Protein AF-A0A6G2DGD5-F1 (afdb_monomer_lite)

InterPro domains:
  IPR023753 FAD/NAD(P)-binding domain [PF07992] (12-74)
  IPR036188 FAD/NAD(P)-binding domain superfamily [G3DSA:3.50.50.60] (1-79)
  IPR036188 FAD/NAD(P)-binding domain superfamily [SSF51905] (4-69)
  IPR050260 FAD-dependent oxidoreductase [PTHR43429] (2-72)

Organism: Streptococcus pneumoniae (NCBI:txid1313)

Structure (mmCIF, N/CA/C/O backbone):
data_AF-A0A6G2DGD5-F1
#
_entry.id   AF-A0A6G2DGD5-F1
#
loop_
_atom_site.group_PDB
_atom_site.id
_atom_site.type_symbol
_atom_site.label_atom_id
_atom_site.label_alt_id
_atom_site.label_comp_id
_atom_site.label_asym_id
_atom_site.label_entity_id
_atom_site.label_seq_id
_atom_site.pdbx_PDB_ins_code
_atom_site.Cartn_x
_atom_site.Cartn_y
_atom_site.Cartn_z
_atom_site.occupancy
_atom_site.B_iso_or_equiv
_atom_site.auth_seq_id
_atom_site.auth_comp_id
_atom_site.auth_asym_id
_atom_site.auth_atom_id
_atom_site.pdbx_PDB_model_num
ATOM 1 N N . ALA A 1 1 ? 9.747 25.016 -9.388 1.00 52.09 1 ALA A N 1
ATOM 2 C CA . ALA A 1 1 ? 9.322 23.631 -9.661 1.00 52.09 1 ALA A CA 1
ATOM 3 C C . ALA A 1 1 ? 8.018 23.398 -8.911 1.00 52.09 1 ALA A C 1
ATOM 5 O O . ALA A 1 1 ? 8.021 22.842 -7.827 1.00 52.09 1 ALA A O 1
ATOM 6 N N . GLU A 1 2 ? 6.915 23.914 -9.440 1.00 56.00 2 GLU A N 1
ATOM 7 C CA . GLU A 1 2 ? 5.582 23.753 -8.853 1.00 56.00 2 GLU A CA 1
ATOM 8 C C . GLU A 1 2 ? 4.704 23.151 -9.951 1.00 56.00 2 GLU A C 1
ATOM 10 O O . GLU A 1 2 ? 4.677 23.691 -11.055 1.00 56.00 2 GLU A O 1
ATOM 15 N N . GLY A 1 3 ? 4.070 21.998 -9.702 1.00 81.81 3 GLY A N 1
ATOM 16 C CA . GLY A 1 3 ? 3.099 21.427 -10.651 1.00 81.81 3 GLY A CA 1
ATOM 17 C C . GLY A 1 3 ? 3.055 19.903 -10.794 1.00 81.81 3 GLY A C 1
ATOM 18 O O . GLY A 1 3 ? 2.122 19.403 -11.409 1.00 81.81 3 GLY A O 1
ATOM 19 N N . LEU A 1 4 ? 4.008 19.147 -10.237 1.00 92.12 4 LEU A N 1
ATOM 20 C CA . LEU A 1 4 ? 3.973 17.674 -10.336 1.00 92.12 4 LEU A CA 1
ATOM 21 C C . LEU A 1 4 ? 3.171 17.001 -9.210 1.00 92.12 4 LEU A C 1
ATOM 23 O O . LEU A 1 4 ? 2.639 15.912 -9.407 1.00 92.12 4 LEU A O 1
ATOM 27 N N . PHE A 1 5 ? 3.056 17.651 -8.049 1.00 91.19 5 PHE A N 1
ATOM 28 C CA . PHE A 1 5 ? 2.321 17.138 -6.891 1.00 91.19 5 PHE A CA 1
ATOM 29 C C . PHE A 1 5 ? 1.086 18.006 -6.632 1.00 91.19 5 PHE A C 1
ATOM 31 O O . PHE A 1 5 ? 1.211 19.200 -6.371 1.00 91.19 5 PHE A O 1
ATOM 38 N N . TYR A 1 6 ? -0.108 17.410 -6.702 1.00 92.06 6 TYR A N 1
ATOM 39 C CA . TYR A 1 6 ? -1.381 18.109 -6.469 1.00 92.06 6 TYR A CA 1
ATOM 40 C C . TYR A 1 6 ? -1.867 18.032 -5.007 1.00 92.06 6 TYR A C 1
ATOM 42 O O . TYR A 1 6 ? -2.765 18.775 -4.613 1.00 92.06 6 TYR A O 1
ATOM 50 N N . SER A 1 7 ? -1.292 17.140 -4.195 1.00 94.12 7 SER A N 1
ATOM 51 C CA . SER A 1 7 ? -1.643 16.917 -2.787 1.00 94.12 7 SER A CA 1
ATOM 52 C C . SER A 1 7 ? -0.410 16.483 -1.991 1.00 94.12 7 SER A C 1
ATOM 54 O O . SER A 1 7 ? 0.598 16.090 -2.575 1.00 94.12 7 SER A O 1
ATOM 56 N N . ASP A 1 8 ? -0.511 16.543 -0.666 1.00 95.31 8 ASP A N 1
ATOM 57 C CA . ASP A 1 8 ? 0.524 16.181 0.308 1.00 95.31 8 ASP A CA 1
ATOM 58 C C . ASP A 1 8 ? -0.111 15.526 1.552 1.00 95.31 8 ASP A C 1
ATOM 60 O O . ASP A 1 8 ? -1.333 15.337 1.610 1.00 95.31 8 ASP A O 1
ATOM 64 N N . LYS A 1 9 ? 0.727 15.128 2.518 1.00 95.62 9 LYS A N 1
ATOM 65 C CA . LYS A 1 9 ? 0.304 14.465 3.757 1.00 95.62 9 LYS A CA 1
ATOM 66 C C . LYS A 1 9 ? -0.583 15.391 4.590 1.00 95.62 9 LYS A C 1
ATOM 68 O O . LYS A 1 9 ? -1.667 14.991 5.007 1.00 95.62 9 LYS A O 1
ATOM 73 N N . GLU A 1 10 ? -0.150 16.630 4.773 1.00 97.12 10 GLU A N 1
ATOM 74 C CA . GLU A 1 10 ? -0.783 17.624 5.633 1.00 97.12 10 GLU A CA 1
ATOM 75 C C . GLU A 1 10 ? -2.206 17.951 5.157 1.00 97.12 10 GLU A C 1
ATOM 77 O O . GLU A 1 10 ? -3.133 18.017 5.964 1.00 97.12 10 GLU A O 1
ATOM 82 N N . LYS A 1 11 ? -2.425 18.084 3.841 1.00 96.38 11 LYS A N 1
ATOM 83 C CA . LYS A 1 11 ? -3.764 18.300 3.262 1.00 96.38 11 LYS A CA 1
ATOM 84 C C . LYS A 1 11 ? -4.709 17.126 3.493 1.00 96.38 11 LYS A C 1
ATOM 86 O O . LYS A 1 11 ? -5.911 17.345 3.659 1.00 96.38 11 LYS A O 1
ATOM 91 N N . LEU A 1 12 ? -4.205 15.893 3.453 1.00 97.62 12 LEU A N 1
ATOM 92 C CA . LEU A 1 12 ? -5.014 14.697 3.701 1.00 97.62 12 LEU A CA 1
ATOM 93 C C . LEU A 1 12 ? -5.357 14.570 5.188 1.00 97.62 12 LEU A C 1
ATOM 95 O O . LEU A 1 12 ? -6.512 14.312 5.528 1.00 97.62 12 LEU A O 1
ATOM 99 N N . GLU A 1 13 ? -4.392 14.834 6.066 1.00 97.94 13 GLU A N 1
ATOM 100 C CA . GLU A 1 13 ? -4.608 14.847 7.515 1.00 97.94 13 GLU A CA 1
ATOM 101 C C . GLU A 1 13 ? -5.584 15.953 7.937 1.00 97.94 13 GLU A C 1
ATOM 103 O O . GLU A 1 13 ? -6.494 15.703 8.725 1.00 97.94 13 GLU A O 1
ATOM 108 N N . ALA A 1 14 ? -5.512 17.136 7.319 1.00 98.06 14 ALA A N 1
ATOM 109 C CA . ALA A 1 14 ? -6.479 18.217 7.527 1.00 98.06 14 ALA A CA 1
ATOM 110 C C . ALA A 1 14 ? -7.916 17.849 7.102 1.00 98.06 14 ALA A C 1
ATOM 112 O O . ALA A 1 14 ? -8.878 18.447 7.582 1.00 98.06 14 ALA A O 1
ATOM 113 N N . LYS A 1 15 ? -8.083 16.858 6.215 1.00 97.88 15 LYS A N 1
ATOM 114 C CA . LYS A 1 15 ? -9.387 16.295 5.821 1.00 97.88 15 LYS A CA 1
ATOM 115 C C . LYS A 1 15 ? -9.833 15.127 6.712 1.00 97.88 15 LYS A C 1
ATOM 117 O O . LYS A 1 15 ? -10.884 14.548 6.452 1.00 97.88 15 LYS A O 1
ATOM 122 N N . GLY A 1 16 ? -9.063 14.789 7.747 1.00 97.94 16 GLY A N 1
ATOM 123 C CA . GLY A 1 16 ? -9.382 13.744 8.720 1.00 97.94 16 GLY A CA 1
ATOM 124 C C . GLY A 1 16 ? -8.800 12.366 8.403 1.00 97.94 16 GLY A C 1
ATOM 125 O O . GLY A 1 16 ? -9.131 11.405 9.094 1.00 97.94 16 GLY A O 1
ATOM 126 N N . ALA A 1 17 ? -7.947 12.236 7.382 1.00 97.69 17 ALA A N 1
ATOM 127 C CA . ALA A 1 17 ? -7.249 10.979 7.128 1.00 97.69 17 ALA A CA 1
ATOM 128 C C . ALA A 1 17 ? -6.103 10.780 8.130 1.00 97.69 17 ALA A C 1
ATOM 130 O O . ALA A 1 17 ? -5.396 11.721 8.472 1.00 97.69 17 ALA A O 1
ATOM 131 N N . LYS A 1 18 ? -5.862 9.538 8.548 1.00 97.31 18 LYS A N 1
ATOM 132 C CA . LYS A 1 18 ? -4.616 9.164 9.226 1.00 97.31 18 LYS A CA 1
ATOM 133 C C . LYS A 1 18 ? -3.632 8.658 8.177 1.00 97.31 18 LYS A C 1
ATOM 135 O O . LYS A 1 18 ? -3.948 7.700 7.472 1.00 97.31 18 LYS A O 1
ATOM 140 N N . VAL A 1 19 ? -2.469 9.297 8.047 1.00 97.00 19 VAL A N 1
ATOM 141 C CA . VAL A 1 19 ? -1.530 9.008 6.953 1.00 97.00 19 VAL A CA 1
ATOM 142 C C . VAL A 1 19 ? -0.226 8.417 7.482 1.00 97.00 19 VAL A C 1
ATOM 144 O O . VAL A 1 19 ? 0.613 9.105 8.065 1.00 97.00 19 VAL A O 1
ATOM 147 N N . TYR A 1 20 ? -0.031 7.131 7.203 1.00 96.69 20 TYR A N 1
ATOM 148 C CA . TYR A 1 20 ? 1.202 6.407 7.492 1.00 96.69 20 TYR A CA 1
ATOM 149 C C . TYR A 1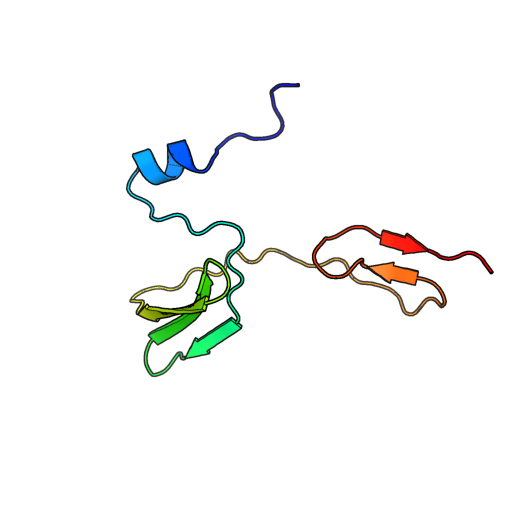 20 ? 2.100 6.373 6.252 1.00 96.69 20 TYR A C 1
ATOM 151 O O . TYR A 1 20 ? 1.915 5.563 5.345 1.00 96.69 20 TYR A O 1
ATOM 159 N N . MET A 1 21 ? 3.069 7.288 6.196 1.00 95.19 21 MET A N 1
ATOM 160 C CA . MET A 1 21 ? 4.097 7.300 5.148 1.00 95.19 21 MET A CA 1
ATOM 161 C C . MET A 1 21 ? 5.187 6.272 5.460 1.00 95.19 21 MET A C 1
ATOM 163 O O . MET A 1 21 ? 5.364 5.892 6.615 1.00 95.19 21 MET A O 1
ATOM 167 N N . ASN A 1 22 ? 5.936 5.835 4.442 1.00 94.06 22 ASN A N 1
ATOM 168 C CA . ASN A 1 22 ? 7.027 4.858 4.592 1.00 94.06 22 ASN A CA 1
ATOM 169 C C . ASN A 1 22 ? 6.607 3.578 5.339 1.00 94.06 22 ASN A C 1
ATOM 171 O O . ASN A 1 22 ? 7.404 3.004 6.071 1.00 94.06 22 ASN A O 1
ATOM 175 N N . SER A 1 23 ? 5.342 3.177 5.187 1.00 96.31 23 SER A N 1
ATOM 176 C CA . SER A 1 23 ? 4.735 2.111 5.981 1.00 96.31 23 SER A CA 1
ATOM 177 C C . SER A 1 23 ? 4.202 0.997 5.073 1.00 96.31 23 SER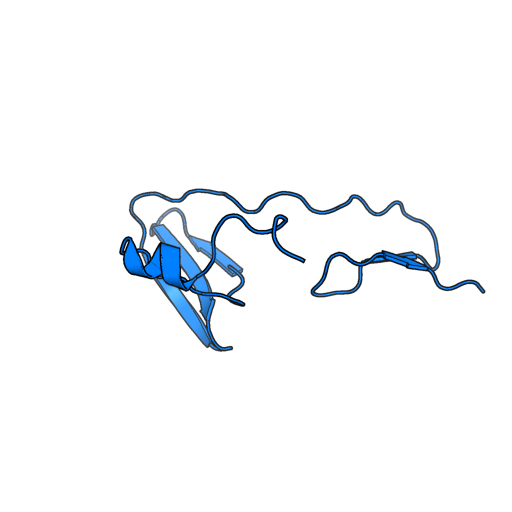 A C 1
ATOM 179 O O . SER A 1 23 ? 3.034 1.041 4.672 1.00 96.31 23 SER A O 1
ATOM 181 N N . PRO A 1 24 ? 5.050 0.048 4.635 1.00 95.50 24 PRO A N 1
ATOM 182 C CA . PRO A 1 24 ? 4.624 -1.005 3.724 1.00 95.50 24 PRO A CA 1
ATOM 183 C C . PRO A 1 24 ? 3.615 -1.946 4.397 1.00 95.50 24 PRO A C 1
ATOM 185 O O . PRO A 1 24 ? 3.791 -2.365 5.541 1.00 95.50 24 PRO A O 1
ATOM 188 N N . VAL A 1 25 ? 2.569 -2.317 3.658 1.00 97.25 25 VAL A N 1
ATOM 189 C CA . VAL A 1 25 ? 1.638 -3.380 4.061 1.00 97.25 25 VAL A CA 1
ATOM 190 C C . VAL A 1 25 ? 2.291 -4.736 3.797 1.00 97.25 25 VAL A C 1
ATOM 192 O O . VAL A 1 25 ? 2.757 -4.990 2.688 1.00 97.25 25 VAL A O 1
ATOM 195 N N . LEU A 1 26 ? 2.315 -5.600 4.812 1.00 97.44 26 LEU A N 1
ATOM 196 C CA . LEU A 1 26 ? 2.976 -6.907 4.785 1.00 97.44 26 LEU A CA 1
ATOM 197 C C . LEU A 1 26 ? 1.994 -8.047 4.493 1.00 97.44 26 LEU A C 1
ATOM 199 O O . LEU A 1 26 ? 2.325 -8.977 3.760 1.00 97.44 26 LEU A O 1
ATOM 203 N N . SER A 1 27 ? 0.788 -7.990 5.062 1.00 98.25 27 SER A N 1
ATOM 204 C CA . SER A 1 27 ? -0.230 -9.031 4.886 1.00 98.25 27 SER A CA 1
ATOM 205 C C . SER A 1 27 ? -1.645 -8.527 5.172 1.00 98.25 27 SER A C 1
ATOM 207 O O . SER A 1 27 ? -1.847 -7.495 5.820 1.00 98.25 27 SER A O 1
ATOM 209 N N . ILE A 1 28 ? -2.635 -9.270 4.670 1.00 98.56 28 ILE A N 1
ATOM 210 C CA . ILE A 1 28 ? -4.061 -9.028 4.904 1.00 98.56 28 ILE A CA 1
ATOM 211 C C . ILE A 1 28 ? -4.698 -10.341 5.352 1.00 98.56 28 ILE A C 1
ATOM 213 O O . ILE A 1 28 ? -4.636 -11.340 4.639 1.00 98.56 28 ILE A O 1
ATOM 217 N N . ASP A 1 29 ? -5.331 -10.310 6.518 1.00 98.44 29 ASP A N 1
ATOM 218 C CA . ASP A 1 29 ? -6.223 -11.350 7.014 1.00 98.44 29 ASP A CA 1
ATOM 219 C C . ASP A 1 29 ? -7.662 -10.959 6.644 1.00 98.44 29 ASP A C 1
ATOM 221 O O . ASP A 1 29 ? -8.201 -9.973 7.153 1.00 98.44 29 ASP A O 1
ATOM 225 N N . TYR A 1 30 ? -8.263 -11.679 5.695 1.00 97.94 30 TYR A N 1
ATOM 226 C CA . TYR A 1 30 ? -9.608 -11.378 5.194 1.00 97.94 30 TYR A CA 1
ATOM 227 C C . TYR A 1 30 ? -10.720 -11.898 6.106 1.00 97.94 30 TYR A C 1
ATOM 229 O O . TYR A 1 30 ? -11.785 -11.279 6.159 1.00 97.94 30 TYR A O 1
ATOM 237 N N . ASP A 1 31 ? -10.469 -12.991 6.829 1.00 98.25 31 ASP A N 1
ATOM 238 C CA . ASP A 1 31 ? -11.449 -13.609 7.722 1.00 98.25 31 ASP A CA 1
ATOM 239 C C . ASP A 1 31 ? -11.653 -12.731 8.958 1.00 98.25 31 ASP A C 1
ATOM 241 O O . ASP A 1 31 ? -12.781 -12.392 9.319 1.00 98.25 31 ASP A O 1
ATOM 245 N N . ASN A 1 32 ? -10.546 -12.278 9.554 1.00 98.38 32 ASN A N 1
ATOM 246 C CA . ASN A 1 32 ? -10.559 -11.383 10.709 1.00 98.38 32 ASN A CA 1
ATOM 247 C C . ASN A 1 32 ? -10.614 -9.898 10.320 1.00 98.38 32 ASN A C 1
ATOM 249 O O . ASN A 1 32 ? -10.777 -9.043 11.190 1.00 98.38 32 ASN A O 1
ATOM 253 N N . LYS A 1 33 ? -10.490 -9.587 9.023 1.00 98.56 33 LYS A N 1
ATOM 254 C CA . LYS A 1 33 ? -10.444 -8.228 8.461 1.00 98.56 33 LYS A CA 1
ATOM 255 C C . LYS A 1 33 ? -9.386 -7.337 9.117 1.00 98.56 33 LYS A C 1
ATOM 257 O O . LYS A 1 33 ? -9.683 -6.246 9.606 1.00 98.56 33 LYS A O 1
ATOM 262 N N . VAL A 1 34 ? -8.138 -7.798 9.098 1.00 98.69 34 VAL A N 1
ATOM 263 C CA . VAL A 1 34 ? -6.982 -7.084 9.658 1.00 98.69 34 VAL A CA 1
ATOM 264 C C . VAL A 1 34 ? -5.903 -6.901 8.596 1.00 98.69 34 VAL A C 1
ATOM 266 O O . VAL A 1 34 ? -5.548 -7.838 7.883 1.00 98.69 34 VAL A O 1
ATOM 269 N N . VAL A 1 35 ? -5.352 -5.694 8.501 1.00 98.44 35 VAL A N 1
ATOM 270 C CA . VAL A 1 35 ? -4.130 -5.396 7.748 1.00 98.44 35 VAL A CA 1
ATOM 271 C C . VAL A 1 35 ? -2.955 -5.383 8.717 1.00 98.44 35 VAL A C 1
ATOM 273 O O . VAL A 1 35 ? -3.026 -4.740 9.763 1.00 98.44 35 VAL A O 1
ATOM 276 N N . THR A 1 36 ? -1.866 -6.061 8.360 1.00 98.56 36 THR A N 1
ATOM 277 C CA . THR A 1 36 ? -0.584 -5.943 9.063 1.00 98.56 36 THR A CA 1
ATOM 278 C C . THR A 1 36 ? 0.365 -5.111 8.210 1.00 98.56 36 THR A C 1
ATOM 280 O O . THR A 1 36 ? 0.636 -5.460 7.060 1.00 98.56 36 THR A O 1
ATOM 283 N N . ALA A 1 37 ? 0.863 -4.011 8.763 1.00 98.06 37 ALA A N 1
ATOM 284 C CA . ALA A 1 37 ? 1.834 -3.124 8.133 1.00 98.06 37 ALA A CA 1
ATOM 285 C C . ALA A 1 37 ? 3.054 -2.932 9.036 1.00 98.06 37 ALA A C 1
ATOM 287 O O . ALA A 1 37 ? 2.991 -3.169 10.241 1.00 98.06 37 ALA A O 1
ATOM 288 N N . GLU A 1 38 ? 4.157 -2.473 8.460 1.00 97.94 38 GLU A N 1
ATOM 289 C CA . GLU A 1 38 ? 5.265 -1.923 9.233 1.00 97.94 38 GLU A CA 1
ATOM 290 C C . GLU A 1 38 ? 5.079 -0.409 9.331 1.00 97.94 38 GLU A C 1
ATOM 292 O O . GLU A 1 38 ? 4.999 0.259 8.309 1.00 97.94 38 GLU A O 1
ATOM 297 N N . VAL A 1 39 ? 4.992 0.143 10.539 1.00 97.00 39 VAL A N 1
ATOM 298 C CA . VAL A 1 39 ? 4.906 1.586 10.794 1.00 97.00 39 VAL A CA 1
ATOM 299 C C . VAL A 1 39 ? 6.065 1.957 11.706 1.00 97.00 39 VAL A C 1
ATOM 301 O O . VAL A 1 39 ? 6.201 1.399 12.793 1.00 97.00 39 VAL A O 1
ATOM 304 N N . GLU A 1 40 ? 6.926 2.872 11.256 1.00 94.56 40 GLU A N 1
ATOM 305 C CA . GLU A 1 40 ? 8.127 3.290 12.004 1.00 94.56 40 GLU A CA 1
ATOM 306 C C . GLU A 1 40 ? 9.020 2.101 12.431 1.00 94.56 40 GLU A C 1
ATOM 308 O O . GLU A 1 40 ? 9.580 2.075 13.528 1.00 94.56 40 GLU A O 1
ATOM 313 N N . GLY A 1 41 ? 9.134 1.086 11.564 1.00 94.25 41 GLY A N 1
ATOM 314 C CA . GLY A 1 41 ? 9.941 -0.115 11.808 1.00 94.25 41 GLY A CA 1
ATOM 315 C C . GLY A 1 41 ? 9.314 -1.132 12.768 1.00 94.25 41 GLY A C 1
ATOM 316 O O . GLY A 1 41 ? 10.000 -2.055 13.208 1.00 94.25 41 GLY A O 1
ATOM 317 N N . LYS A 1 42 ? 8.037 -0.972 13.138 1.00 96.75 42 LYS A N 1
ATOM 318 C CA . LYS A 1 42 ? 7.314 -1.890 14.030 1.00 96.75 42 LYS A CA 1
ATOM 319 C C . LYS A 1 42 ? 6.070 -2.450 13.361 1.00 96.75 42 LYS A C 1
ATOM 321 O O . LYS A 1 42 ? 5.417 -1.767 12.578 1.00 96.75 42 LYS A O 1
ATOM 326 N N . GLU A 1 43 ? 5.713 -3.678 13.724 1.00 97.75 43 GLU A N 1
ATOM 327 C CA . GLU A 1 43 ? 4.453 -4.280 13.294 1.00 97.75 43 GLU A CA 1
ATOM 328 C C . GLU A 1 43 ? 3.264 -3.486 13.859 1.00 97.75 43 GLU A C 1
ATOM 330 O O . GLU A 1 43 ? 3.159 -3.263 15.067 1.00 97.75 43 GLU A O 1
ATOM 335 N N . HIS A 1 44 ? 2.365 -3.076 12.970 1.00 97.94 44 HIS A N 1
ATOM 336 C CA . HIS A 1 44 ? 1.118 -2.386 13.276 1.00 97.94 44 HIS A CA 1
ATOM 337 C C . HIS A 1 44 ? -0.042 -3.156 12.647 1.00 97.94 44 HIS A C 1
ATOM 339 O O . HIS A 1 44 ? -0.049 -3.403 11.439 1.00 97.94 44 HIS A O 1
ATOM 345 N N . LYS A 1 45 ? -1.026 -3.536 13.466 1.00 98.19 45 LYS A N 1
ATOM 346 C CA . LYS A 1 45 ? -2.243 -4.225 13.021 1.00 98.19 45 LYS A CA 1
ATOM 347 C C . LYS A 1 45 ? -3.421 -3.272 13.066 1.00 98.19 45 LYS A C 1
ATOM 349 O O . LYS A 1 45 ? -3.678 -2.666 14.102 1.00 98.19 45 LYS A O 1
ATOM 354 N N . GLU A 1 46 ? -4.147 -3.186 11.960 1.00 97.81 46 GLU A N 1
ATOM 355 C CA . GLU A 1 46 ? -5.307 -2.312 11.813 1.00 97.81 46 GLU A CA 1
ATOM 356 C C . GLU A 1 46 ? -6.505 -3.115 11.302 1.00 97.81 46 GLU A C 1
ATOM 358 O O . GLU A 1 46 ? -6.431 -3.761 10.253 1.00 97.81 46 GLU A O 1
ATOM 363 N N . SER A 1 47 ? -7.615 -3.077 12.038 1.00 98.38 47 SER A N 1
ATOM 364 C CA . SER A 1 47 ? -8.870 -3.695 11.606 1.00 98.38 47 SER A CA 1
ATOM 365 C C . SER A 1 47 ? -9.593 -2.807 10.595 1.00 98.38 47 SER A C 1
ATOM 367 O O . SER A 1 47 ? -9.544 -1.582 10.690 1.00 98.38 47 SER A O 1
ATOM 369 N N . TYR A 1 48 ? -10.314 -3.406 9.647 1.00 98.31 48 TYR A N 1
ATOM 370 C CA . TYR A 1 48 ? -11.056 -2.657 8.631 1.00 98.31 48 TYR A CA 1
ATOM 371 C C . TYR A 1 48 ? -12.477 -3.181 8.410 1.00 98.31 48 TYR A C 1
ATOM 373 O O . TYR A 1 48 ? -12.761 -4.373 8.492 1.00 98.31 48 TYR A O 1
ATOM 381 N N . GLU A 1 49 ? -13.386 -2.284 8.027 1.00 98.38 49 GLU A N 1
ATOM 382 C CA . GLU A 1 49 ? -14.688 -2.675 7.466 1.00 98.38 49 GLU A CA 1
ATOM 383 C C . GLU A 1 49 ? -14.647 -2.777 5.940 1.00 98.38 49 GLU A C 1
ATOM 385 O O . GLU A 1 49 ? -15.270 -3.659 5.340 1.00 98.38 49 GLU A O 1
ATOM 390 N N . LYS A 1 50 ? -13.902 -1.860 5.315 1.00 98.25 50 LYS A N 1
ATOM 391 C CA . LYS A 1 50 ? -13.687 -1.757 3.873 1.00 98.25 50 LYS A CA 1
ATOM 392 C C . LYS A 1 50 ? -12.196 -1.603 3.607 1.00 98.25 50 LYS A C 1
ATOM 394 O O . LYS A 1 50 ? -11.527 -0.844 4.300 1.00 98.25 50 LYS A O 1
ATOM 399 N N . LEU A 1 51 ? -11.710 -2.296 2.582 1.00 98.12 51 LEU A N 1
ATOM 400 C CA . LEU A 1 51 ? -10.321 -2.239 2.143 1.00 98.12 51 LEU A CA 1
ATOM 401 C C . LEU A 1 51 ? -10.266 -1.794 0.681 1.00 98.12 51 LEU A C 1
ATOM 403 O O . LEU A 1 51 ? -10.962 -2.358 -0.164 1.00 98.12 51 LEU A O 1
ATOM 407 N N . ILE A 1 52 ? -9.455 -0.776 0.393 1.00 98.12 52 ILE A N 1
ATOM 408 C CA . ILE A 1 52 ? -9.260 -0.229 -0.954 1.00 98.12 52 ILE A CA 1
ATOM 409 C C . ILE A 1 52 ? -7.833 -0.542 -1.399 1.00 98.12 52 ILE A C 1
ATOM 411 O O . ILE A 1 52 ? -6.870 -0.105 -0.772 1.00 98.12 52 ILE A O 1
ATOM 415 N N . PHE A 1 53 ? -7.697 -1.261 -2.513 1.00 97.50 53 PHE A N 1
ATOM 416 C CA . PHE A 1 53 ? -6.401 -1.543 -3.122 1.00 97.50 53 PHE A CA 1
ATOM 417 C C . PHE A 1 53 ? -6.009 -0.429 -4.091 1.00 97.50 53 PHE A C 1
ATOM 419 O O . PHE A 1 53 ? -6.477 -0.376 -5.225 1.00 97.50 53 PHE A O 1
ATOM 426 N N . ALA A 1 54 ? -5.117 0.447 -3.635 1.00 96.25 54 ALA A N 1
ATOM 427 C CA . ALA A 1 54 ? -4.505 1.509 -4.433 1.00 96.25 54 ALA A CA 1
ATOM 428 C C . ALA A 1 54 ? -2.980 1.311 -4.564 1.00 96.25 54 ALA A C 1
ATOM 430 O O . ALA A 1 54 ? -2.211 2.266 -4.528 1.00 96.25 54 ALA A O 1
ATOM 431 N N . THR A 1 55 ? -2.524 0.059 -4.690 1.00 94.81 55 THR A N 1
ATOM 43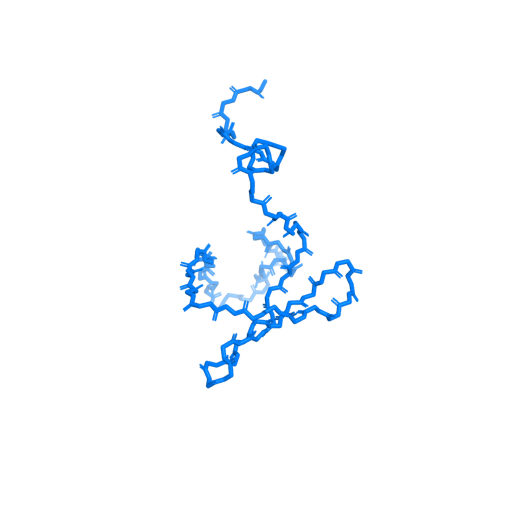2 C CA . THR A 1 55 ? -1.094 -0.318 -4.686 1.00 94.81 55 THR A CA 1
ATOM 433 C C . THR A 1 55 ? -0.349 0.035 -5.980 1.00 94.81 55 THR A C 1
ATOM 435 O O . THR A 1 55 ? 0.880 -0.022 -6.024 1.00 94.81 55 THR A O 1
ATOM 438 N N . GLY A 1 56 ? -1.074 0.410 -7.038 1.00 94.00 56 GLY A N 1
ATOM 439 C CA . GLY A 1 56 ? -0.504 0.694 -8.354 1.00 94.00 56 GLY A CA 1
ATOM 440 C C . GLY A 1 56 ? 0.105 -0.547 -9.016 1.00 94.00 56 GLY A C 1
ATOM 441 O O . GLY A 1 56 ? -0.336 -1.669 -8.774 1.00 94.00 56 GLY A O 1
ATOM 442 N N . SER A 1 57 ? 1.113 -0.335 -9.864 1.00 91.19 57 SER A N 1
ATOM 443 C CA . SER A 1 57 ? 1.830 -1.384 -10.600 1.00 91.19 57 SER A CA 1
ATOM 444 C C . SER A 1 57 ? 3.342 -1.311 -10.373 1.00 91.19 57 SER A C 1
ATOM 446 O O . SER A 1 57 ? 3.886 -0.263 -10.012 1.00 91.19 57 SER A O 1
ATOM 448 N N . THR A 1 58 ? 4.025 -2.418 -10.659 1.00 86.25 58 THR A N 1
ATOM 449 C CA . THR A 1 58 ? 5.491 -2.515 -10.698 1.00 86.25 58 THR A CA 1
ATOM 450 C C . THR A 1 58 ? 5.934 -2.746 -12.148 1.00 86.25 58 THR A C 1
ATOM 452 O O . THR A 1 58 ? 5.244 -3.480 -12.861 1.00 86.25 58 THR A O 1
ATOM 455 N N . PRO A 1 59 ? 7.036 -2.131 -12.620 1.00 86.38 59 PRO A N 1
ATOM 456 C CA . PRO A 1 59 ? 7.571 -2.409 -13.951 1.00 86.38 59 PRO A CA 1
ATOM 457 C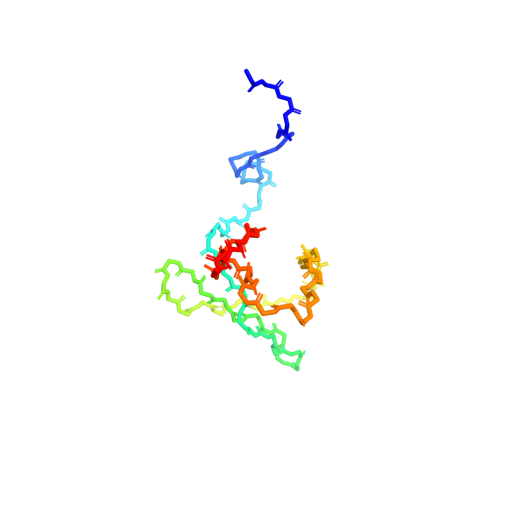 C . PRO A 1 59 ? 7.896 -3.896 -14.136 1.00 86.38 59 PRO A C 1
ATOM 459 O O . PRO A 1 59 ? 8.375 -4.550 -13.211 1.00 86.38 59 PRO A O 1
ATOM 462 N N . ILE A 1 60 ? 7.668 -4.418 -15.342 1.00 86.81 60 ILE A N 1
ATOM 463 C CA . ILE A 1 60 ? 8.119 -5.763 -15.715 1.00 86.81 60 ILE A CA 1
ATOM 464 C C . ILE A 1 60 ? 9.609 -5.676 -16.039 1.00 86.81 60 ILE A C 1
ATOM 466 O O . ILE A 1 60 ? 9.997 -4.891 -16.904 1.00 86.81 60 ILE A O 1
ATOM 470 N N . LEU A 1 61 ? 10.425 -6.487 -15.364 1.00 86.69 61 LEU A N 1
ATOM 471 C CA . LEU A 1 61 ? 11.844 -6.635 -15.667 1.00 86.69 61 LEU A CA 1
ATOM 472 C C . LEU A 1 61 ? 12.040 -7.853 -16.584 1.00 86.69 61 LEU A C 1
ATOM 474 O O . LEU A 1 61 ? 11.779 -8.976 -16.146 1.00 86.69 61 LEU A O 1
ATOM 478 N N . PRO A 1 62 ? 12.460 -7.671 -17.848 1.00 87.88 62 PRO A N 1
ATOM 479 C CA . PRO A 1 62 ? 12.815 -8.793 -18.708 1.00 87.88 62 PRO A CA 1
ATOM 480 C C . PRO A 1 62 ? 14.023 -9.554 -18.132 1.00 87.88 62 PRO A C 1
ATOM 482 O O . PRO A 1 62 ? 14.855 -8.935 -17.467 1.00 87.88 62 PRO A O 1
ATOM 485 N N . PRO A 1 63 ? 14.160 -10.867 -18.393 1.00 88.69 63 PRO A N 1
ATOM 486 C CA . PRO A 1 63 ? 15.273 -11.676 -17.893 1.00 88.69 63 PRO A CA 1
ATOM 487 C C . PRO A 1 63 ? 16.563 -11.382 -18.678 1.00 88.69 63 PRO A C 1
ATOM 489 O O . PRO A 1 63 ? 17.013 -12.190 -19.487 1.00 88.69 63 PRO A O 1
ATOM 492 N N . ILE A 1 64 ? 17.122 -10.190 -18.479 1.00 90.06 64 ILE A N 1
ATOM 493 C CA . ILE A 1 64 ? 18.375 -9.726 -19.079 1.00 90.06 64 ILE A CA 1
ATOM 494 C C . ILE A 1 64 ? 19.452 -9.783 -17.995 1.00 90.06 64 ILE A C 1
ATOM 496 O O . ILE A 1 64 ? 19.241 -9.321 -16.874 1.00 90.06 64 ILE A O 1
ATOM 500 N N . GLU A 1 65 ? 20.602 -10.364 -18.317 1.00 89.88 65 GLU A N 1
ATOM 501 C CA . GLU A 1 65 ? 21.740 -10.427 -17.402 1.00 89.88 65 GLU A CA 1
ATOM 502 C C . GLU A 1 65 ? 22.288 -9.023 -17.095 1.00 89.88 65 GLU A C 1
ATOM 504 O O . GLU A 1 65 ? 22.270 -8.134 -17.947 1.00 89.88 65 GLU A O 1
ATOM 509 N N . GLY A 1 66 ? 22.725 -8.798 -15.853 1.00 88.19 66 GLY A N 1
ATOM 510 C CA . GLY A 1 66 ? 23.237 -7.497 -15.405 1.00 88.19 66 GLY A CA 1
ATOM 511 C C . GLY A 1 66 ? 22.173 -6.408 -15.219 1.00 88.19 66 GLY A C 1
ATOM 512 O O . GLY A 1 66 ? 22.520 -5.264 -14.931 1.00 88.19 66 GLY A O 1
ATOM 513 N N . VAL A 1 67 ? 20.884 -6.732 -15.368 1.00 90.12 67 VAL A N 1
ATOM 514 C CA . VAL A 1 67 ? 19.770 -5.789 -15.224 1.00 90.12 67 VAL A CA 1
ATOM 515 C C . VAL A 1 67 ? 18.996 -6.049 -13.927 1.00 90.12 67 VAL A C 1
ATOM 517 O O . VAL A 1 67 ? 18.526 -7.158 -13.683 1.00 90.12 67 VAL A O 1
ATOM 520 N N . GLU A 1 68 ? 18.818 -5.009 -13.108 1.00 89.75 68 GLU A N 1
ATOM 521 C CA . GLU A 1 68 ? 18.080 -5.067 -11.840 1.00 89.75 68 GLU A CA 1
ATOM 522 C C . GLU A 1 68 ? 17.163 -3.846 -11.635 1.00 89.75 68 GLU A C 1
ATOM 524 O O . GLU A 1 68 ? 17.435 -2.742 -12.114 1.00 89.75 68 GLU A O 1
ATOM 529 N N . ILE A 1 69 ? 16.070 -4.036 -10.887 1.00 86.62 69 ILE A N 1
ATOM 530 C CA . ILE A 1 69 ? 15.337 -2.925 -10.262 1.00 86.62 69 ILE A CA 1
ATOM 531 C C . ILE A 1 69 ? 15.899 -2.768 -8.854 1.00 86.62 69 ILE A C 1
ATOM 533 O O . ILE A 1 69 ? 15.918 -3.731 -8.084 1.00 86.62 69 ILE A O 1
ATOM 537 N N . VAL A 1 70 ? 16.339 -1.560 -8.510 1.00 84.25 70 VAL A N 1
ATOM 538 C CA . VAL A 1 70 ? 16.925 -1.288 -7.197 1.00 84.25 70 VAL A CA 1
ATOM 539 C C . VAL A 1 70 ? 15.893 -1.567 -6.102 1.00 84.25 70 VAL A C 1
ATOM 541 O O . VAL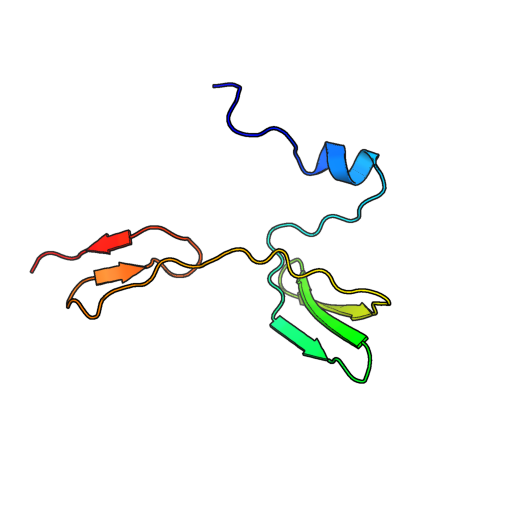 A 1 70 ? 14.787 -1.022 -6.079 1.00 84.25 70 VAL A O 1
ATOM 544 N N . LYS A 1 71 ? 16.257 -2.448 -5.165 1.00 75.75 71 LYS A N 1
ATOM 545 C CA . LYS A 1 71 ? 15.371 -2.857 -4.074 1.00 75.75 71 LYS A CA 1
ATOM 546 C C . LYS A 1 71 ? 14.977 -1.643 -3.227 1.00 75.75 71 LYS A C 1
ATOM 548 O O . LYS A 1 71 ? 15.834 -0.940 -2.702 1.00 75.75 71 LYS A O 1
ATOM 553 N N . GLY A 1 72 ? 13.673 -1.444 -3.049 1.00 71.94 72 GLY A N 1
ATOM 554 C CA . GLY A 1 72 ? 13.124 -0.351 -2.240 1.00 71.94 72 GLY A CA 1
ATOM 555 C C . GLY A 1 72 ? 12.813 0.925 -3.023 1.00 71.94 72 GLY A C 1
ATOM 556 O O . GLY A 1 72 ? 12.197 1.829 -2.465 1.00 71.94 72 GLY A O 1
ATOM 557 N N . ASN A 1 73 ? 13.155 0.995 -4.312 1.00 77.06 73 ASN A N 1
ATOM 558 C CA . ASN A 1 73 ? 12.664 2.041 -5.203 1.00 77.06 73 ASN A CA 1
ATOM 559 C C . ASN A 1 73 ? 12.279 1.447 -6.579 1.00 77.06 73 ASN A C 1
ATOM 561 O O . ASN A 1 73 ? 12.097 0.238 -6.715 1.00 77.06 73 ASN A O 1
ATOM 565 N N . ARG A 1 74 ? 12.023 2.301 -7.576 1.00 76.12 74 ARG A N 1
ATOM 566 C CA . ARG A 1 74 ? 11.613 1.892 -8.935 1.00 76.12 74 ARG A CA 1
ATOM 567 C C . ARG A 1 74 ? 12.666 2.238 -9.991 1.00 76.12 74 ARG A C 1
ATOM 569 O O . ARG A 1 74 ? 12.332 2.354 -11.167 1.00 76.12 74 ARG A O 1
ATOM 576 N N . GLU A 1 75 ? 13.910 2.452 -9.575 1.00 84.62 75 GLU A N 1
ATOM 577 C CA . GLU A 1 75 ? 15.002 2.791 -10.480 1.00 84.62 75 GLU A CA 1
ATOM 578 C C . GLU A 1 75 ? 15.544 1.540 -11.166 1.00 84.62 75 GLU A C 1
ATOM 580 O O . GLU A 1 75 ? 15.771 0.500 -10.544 1.00 84.62 75 GLU A O 1
ATOM 585 N N . PHE A 1 76 ? 15.744 1.666 -12.474 1.00 84.50 76 PHE A N 1
ATOM 586 C CA . PHE A 1 76 ? 16.384 0.661 -13.303 1.00 84.50 76 PHE A CA 1
ATOM 587 C C . PHE A 1 76 ? 17.899 0.837 -13.240 1.00 84.50 76 PHE A C 1
ATOM 589 O O . PHE A 1 76 ? 18.401 1.952 -13.403 1.00 84.50 76 PHE A O 1
ATOM 596 N N . LYS A 1 77 ? 18.625 -0.266 -13.072 1.00 85.69 77 LYS A N 1
ATOM 597 C CA . LYS A 1 77 ? 20.082 -0.283 -13.109 1.00 85.69 77 LYS A CA 1
ATOM 598 C C . LYS A 1 77 ? 20.564 -1.402 -14.026 1.00 85.69 77 LYS A C 1
ATOM 600 O O . LYS A 1 77 ? 20.044 -2.513 -13.989 1.00 85.69 77 LYS A O 1
ATOM 605 N N . ALA A 1 78 ? 21.566 -1.082 -14.837 1.00 85.31 78 ALA A N 1
ATOM 606 C CA . ALA A 1 78 ? 22.274 -2.035 -15.677 1.00 85.31 78 ALA A CA 1
ATOM 607 C C . ALA A 1 78 ? 23.770 -1.953 -15.370 1.00 85.31 78 ALA A C 1
ATOM 609 O O . ALA A 1 78 ? 24.343 -0.861 -15.350 1.00 85.31 78 ALA A O 1
ATOM 610 N N . THR A 1 79 ? 24.398 -3.094 -15.125 1.00 83.44 79 THR A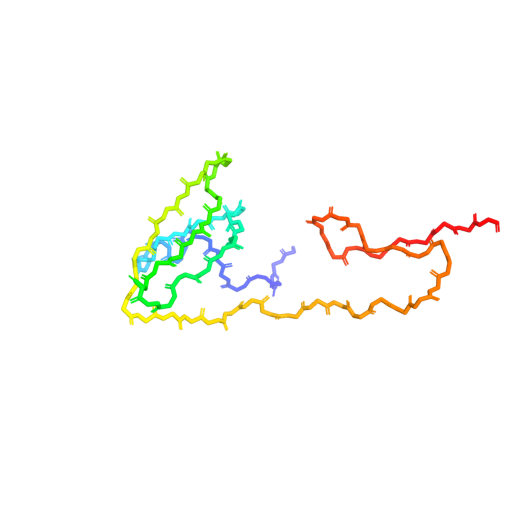 N 1
ATOM 611 C CA . THR A 1 79 ? 25.853 -3.225 -15.098 1.00 83.44 79 THR A CA 1
ATOM 612 C C . THR A 1 79 ? 26.311 -3.695 -16.471 1.00 83.44 79 THR A C 1
ATOM 614 O O . THR A 1 79 ? 25.920 -4.771 -16.912 1.00 83.44 79 THR A O 1
ATOM 617 N N . LEU A 1 80 ? 27.102 -2.868 -17.154 1.00 69.75 80 LEU A N 1
ATOM 618 C CA . LEU A 1 80 ? 27.856 -3.294 -18.329 1.00 69.75 80 LEU A CA 1
ATOM 619 C C . LEU A 1 80 ? 29.061 -4.090 -17.819 1.00 69.75 80 LEU A C 1
ATOM 621 O O . LEU A 1 80 ? 29.898 -3.516 -17.119 1.00 69.75 80 LEU A O 1
ATOM 625 N N . GLU A 1 81 ? 29.111 -5.383 -18.123 1.00 59.44 81 GLU A N 1
ATOM 626 C CA . GLU A 1 81 ? 30.393 -6.094 -18.214 1.00 59.44 81 GLU A CA 1
ATOM 627 C C . GLU A 1 81 ? 31.082 -5.761 -19.543 1.00 59.44 81 GLU A C 1
ATOM 629 O O . GLU A 1 81 ? 30.369 -5.629 -20.568 1.00 59.44 81 GLU A O 1
#

pLDDT: mean 91.49, std 9.71, range [52.09, 98.69]

Secondary structure (DSSP, 8-state):
--SS-S--HHHHHHTT----TT--EEEEETTTTEEEEEETTEEEEEE-S---------------TTEEEPTTS--EEE---

Foldseek 3Di:
DPDPDPDDDVVVVVVVDDDQPPKAFDDADPVQQWTWIQGPNDTDIDHDPDDDDPPDDADDDDPDPQWDQPPPDRDIGGDDD

Sequence (81 aa):
AEGLFYSDKEKLEAKGAKVYMNSPVLSIDYDNKVVTAEVEGKEHKESYEKLIFATGSTPILPPIEGVEIVKGNREFKATLE

Radius of gyration: 17.41 Å; chains: 1; bounding box: 45×37×33 Å